Protein AF-A0A7X9I4X1-F1 (afdb_monomer)

pLDDT: mean 85.74, std 10.72, range [47.0, 94.75]

Foldseek 3Di:
DPDPVLQVVLQVQLCPFPFWPGWGADPVVRDIDTDGDCVRDDPVNSQVSCVVSVDGDDDDPDPDVQDHDDDDPPCPDPVSQVVVQVVQVPDPPNPHDHGDD

Structure (mmCIF, N/CA/C/O backbone):
data_AF-A0A7X9I4X1-F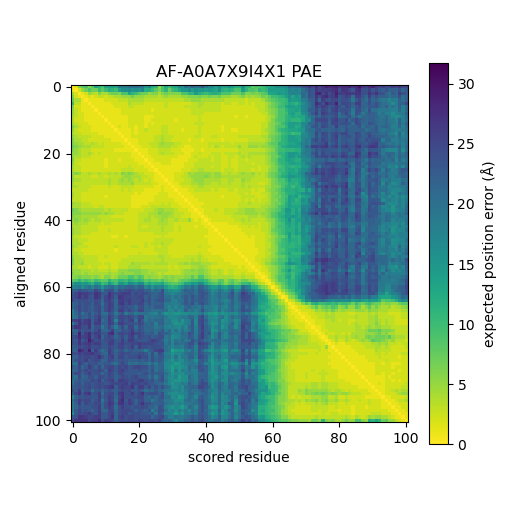1
#
_entry.id   AF-A0A7X9I4X1-F1
#
loop_
_atom_site.group_PDB
_atom_site.id
_atom_site.type_symbol
_atom_site.label_atom_id
_atom_site.label_alt_id
_atom_site.label_comp_id
_atom_site.label_asym_id
_atom_site.label_entity_id
_atom_site.label_seq_id
_atom_site.pdbx_PDB_ins_code
_atom_site.Cartn_x
_atom_site.Cartn_y
_atom_site.Cartn_z
_atom_site.occupancy
_atom_site.B_iso_or_equiv
_atom_site.auth_seq_id
_atom_site.auth_comp_id
_atom_site.auth_asym_id
_atom_site.auth_atom_id
_atom_site.pdbx_PDB_model_num
ATOM 1 N N . MET A 1 1 ? 8.920 2.757 -12.381 1.00 68.31 1 MET A N 1
ATOM 2 C CA . MET A 1 1 ? 9.508 1.403 -12.637 1.00 68.31 1 MET A CA 1
ATOM 3 C C . MET A 1 1 ? 9.903 1.306 -14.125 1.00 68.31 1 MET A C 1
ATOM 5 O O . MET A 1 1 ? 9.177 1.876 -14.920 1.00 68.31 1 MET A O 1
ATOM 9 N N . THR A 1 2 ? 11.029 0.697 -14.549 1.00 71.69 2 THR A N 1
ATOM 10 C CA . THR A 1 2 ? 11.590 0.949 -15.914 1.00 71.69 2 THR A CA 1
ATOM 11 C C . THR A 1 2 ? 11.392 -0.129 -16.994 1.00 71.69 2 THR A C 1
ATOM 13 O O . THR A 1 2 ? 11.542 0.197 -18.168 1.00 71.69 2 THR A O 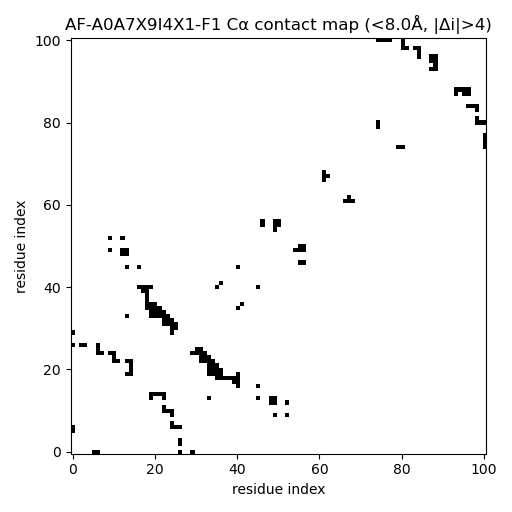1
ATOM 16 N N . CYS A 1 3 ? 11.051 -1.389 -16.680 1.00 85.38 3 CYS A N 1
ATOM 17 C CA . CYS A 1 3 ? 10.754 -2.397 -17.715 1.00 85.38 3 CYS A CA 1
ATOM 18 C C . CYS A 1 3 ? 9.895 -3.575 -17.215 1.00 85.38 3 CYS A C 1
ATOM 20 O O . CYS A 1 3 ? 9.790 -3.819 -16.012 1.00 85.38 3 CYS A O 1
ATOM 22 N N . ALA A 1 4 ? 9.324 -4.354 -18.143 1.00 85.81 4 ALA A N 1
ATOM 23 C CA . ALA A 1 4 ? 8.521 -5.545 -17.832 1.00 85.81 4 ALA A CA 1
ATOM 24 C C . ALA A 1 4 ? 9.294 -6.604 -17.022 1.00 85.81 4 ALA A C 1
ATOM 26 O O . ALA A 1 4 ? 8.722 -7.291 -16.179 1.00 85.81 4 ALA A O 1
ATOM 27 N N . ALA A 1 5 ? 10.613 -6.697 -17.215 1.00 89.31 5 ALA A N 1
ATOM 28 C CA . ALA A 1 5 ? 11.450 -7.596 -16.426 1.00 89.31 5 ALA A CA 1
ATOM 29 C C . ALA A 1 5 ? 11.581 -7.144 -14.958 1.00 89.31 5 ALA A C 1
ATOM 31 O O . ALA A 1 5 ? 11.674 -7.993 -14.071 1.00 89.31 5 ALA A O 1
ATOM 32 N N . CYS A 1 6 ? 11.542 -5.835 -14.679 1.00 90.00 6 CYS A N 1
ATOM 33 C CA . CYS A 1 6 ? 11.489 -5.315 -13.310 1.00 90.00 6 CYS A CA 1
ATOM 34 C C . CYS A 1 6 ? 10.181 -5.715 -12.617 1.00 90.00 6 CYS A C 1
ATOM 36 O O . CYS A 1 6 ? 10.227 -6.210 -11.494 1.00 90.00 6 CYS A O 1
ATOM 38 N N . ALA A 1 7 ? 9.042 -5.577 -13.306 1.00 91.19 7 ALA A N 1
ATOM 39 C CA . ALA A 1 7 ? 7.737 -5.994 -12.789 1.00 91.19 7 ALA A CA 1
ATOM 40 C C . ALA A 1 7 ? 7.725 -7.495 -12.445 1.00 91.19 7 ALA A C 1
ATOM 42 O O . ALA A 1 7 ? 7.457 -7.861 -11.303 1.00 91.19 7 ALA A O 1
ATOM 43 N N . ALA A 1 8 ? 8.171 -8.349 -13.372 1.00 92.31 8 ALA A N 1
ATOM 44 C CA . ALA A 1 8 ? 8.260 -9.794 -13.144 1.00 92.31 8 ALA A CA 1
ATOM 45 C C . ALA A 1 8 ? 9.207 -10.172 -11.988 1.00 92.31 8 ALA A C 1
ATOM 47 O O . ALA A 1 8 ? 9.010 -11.181 -11.308 1.00 92.31 8 ALA A O 1
ATOM 48 N N . ARG A 1 9 ? 10.267 -9.386 -11.754 1.00 92.88 9 ARG A N 1
ATOM 49 C CA . ARG A 1 9 ? 11.189 -9.600 -10.630 1.00 92.88 9 ARG A CA 1
ATOM 50 C C . ARG A 1 9 ? 10.527 -9.277 -9.290 1.00 92.88 9 ARG A C 1
ATOM 52 O O . ARG A 1 9 ? 10.759 -10.006 -8.329 1.00 92.88 9 ARG A O 1
ATOM 59 N N . ILE A 1 10 ? 9.712 -8.226 -9.240 1.00 92.88 10 ILE A N 1
ATOM 60 C CA . ILE A 1 10 ? 8.941 -7.847 -8.052 1.00 92.88 10 ILE A CA 1
ATOM 61 C C . ILE A 1 10 ? 7.883 -8.910 -7.748 1.00 92.88 10 ILE A C 1
ATOM 63 O O . ILE A 1 1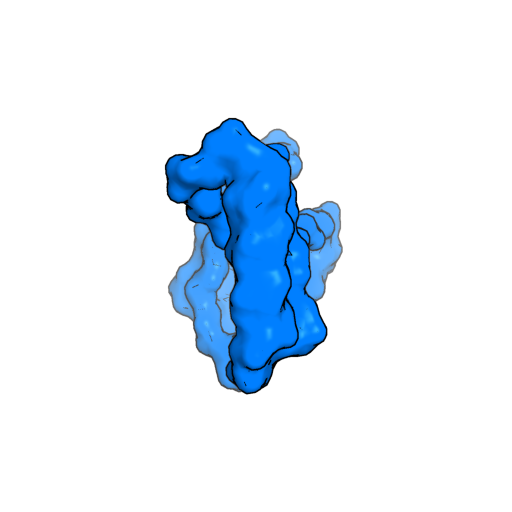0 ? 7.876 -9.431 -6.636 1.00 92.88 10 ILE A O 1
ATOM 67 N N . GLU A 1 11 ? 7.082 -9.316 -8.738 1.00 94.38 11 GLU A N 1
ATOM 68 C CA . GLU A 1 11 ? 6.069 -10.378 -8.588 1.00 94.38 11 GLU A CA 1
ATOM 69 C C . GLU A 1 11 ? 6.680 -11.660 -8.015 1.00 94.38 11 GLU A C 1
ATOM 71 O O . GLU A 1 11 ? 6.218 -12.186 -7.005 1.00 94.38 11 GLU A O 1
ATOM 76 N N . LYS A 1 12 ? 7.791 -12.123 -8.604 1.00 94.69 12 LYS A N 1
ATOM 77 C CA . LYS A 1 12 ? 8.507 -13.318 -8.133 1.00 94.69 12 LYS A CA 1
ATOM 78 C C . LYS A 1 12 ? 9.122 -13.151 -6.748 1.00 94.69 12 LYS A C 1
ATOM 80 O O . LYS A 1 12 ? 9.309 -14.149 -6.060 1.00 94.69 12 LYS A O 1
ATOM 85 N N . GLY A 1 13 ? 9.510 -11.938 -6.366 1.00 93.62 13 GLY A N 1
ATOM 86 C CA . GLY A 1 13 ? 10.033 -11.654 -5.034 1.00 93.62 13 GLY A CA 1
ATOM 87 C C . GLY A 1 13 ? 8.946 -11.767 -3.973 1.00 93.62 13 GLY A C 1
ATOM 88 O O . GLY A 1 13 ? 9.146 -12.450 -2.973 1.00 93.62 13 GLY A O 1
ATOM 89 N N . ILE A 1 14 ? 7.793 -11.145 -4.224 1.00 94.00 14 ILE A N 1
ATOM 90 C CA . ILE A 1 14 ? 6.647 -11.144 -3.308 1.00 94.00 14 ILE A CA 1
ATOM 91 C C . ILE A 1 14 ? 6.036 -12.545 -3.211 1.00 94.00 14 ILE A C 1
ATOM 93 O O . ILE A 1 14 ? 5.802 -13.023 -2.109 1.00 94.00 14 ILE A O 1
ATOM 97 N N . ALA A 1 15 ? 5.880 -13.261 -4.330 1.00 93.56 15 ALA A N 1
ATOM 98 C CA . ALA A 1 15 ? 5.312 -14.615 -4.362 1.00 93.56 15 ALA A CA 1
ATOM 99 C C . ALA A 1 15 ? 6.119 -15.675 -3.583 1.00 93.56 15 ALA A C 1
ATOM 101 O O . ALA A 1 15 ? 5.672 -16.808 -3.434 1.00 93.56 15 ALA A O 1
ATOM 102 N N . ARG A 1 16 ? 7.328 -15.343 -3.109 1.00 94.19 16 ARG A N 1
ATOM 103 C CA . ARG A 1 16 ? 8.146 -16.216 -2.250 1.00 94.19 16 ARG A CA 1
ATOM 104 C C . ARG A 1 16 ? 7.884 -16.015 -0.760 1.00 94.19 16 ARG A C 1
ATOM 106 O O . ARG A 1 16 ? 8.428 -16.776 0.040 1.00 94.19 16 ARG A O 1
ATOM 113 N N . LEU A 1 17 ? 7.135 -14.983 -0.379 1.00 92.75 17 LEU A N 1
ATOM 114 C CA . LEU A 1 17 ? 6.791 -14.747 1.015 1.00 92.75 17 LEU A CA 1
ATOM 115 C C . LEU A 1 17 ? 5.776 -15.800 1.501 1.00 92.75 17 LEU A C 1
ATOM 117 O O . LEU A 1 17 ? 4.853 -16.149 0.760 1.00 92.75 17 LEU A O 1
ATOM 121 N N . PRO A 1 18 ? 5.930 -16.325 2.730 1.00 91.12 18 PRO A N 1
ATOM 122 C CA . PRO A 1 18 ? 4.986 -17.284 3.297 1.00 91.12 18 PRO A CA 1
ATOM 123 C C . PRO A 1 18 ? 3.570 -16.710 3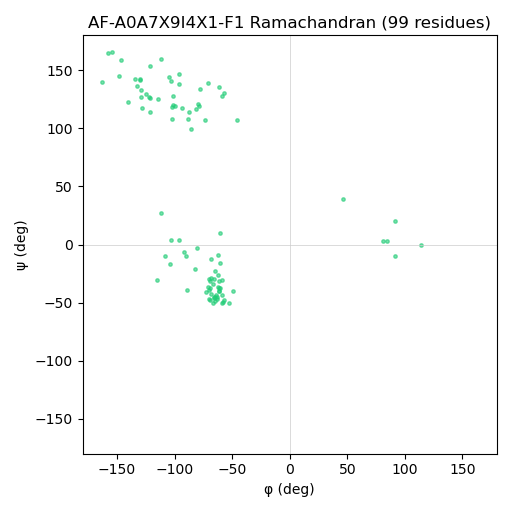.387 1.00 91.12 18 PRO A C 1
ATOM 125 O O . PRO A 1 18 ? 3.369 -15.653 3.967 1.00 91.12 18 PRO A O 1
ATOM 128 N N . GLY A 1 19 ? 2.574 -17.413 2.855 1.00 91.25 19 GLY A N 1
ATOM 129 C CA . GLY A 1 19 ? 1.184 -16.947 2.901 1.00 91.25 19 GLY A CA 1
ATOM 130 C C . GLY A 1 19 ? 0.797 -15.977 1.784 1.00 91.25 19 GLY A C 1
ATOM 131 O O . GLY A 1 19 ? -0.347 -15.542 1.763 1.00 91.25 19 GLY A O 1
ATOM 132 N N . VAL A 1 20 ? 1.684 -15.670 0.828 1.00 93.62 20 VAL A N 1
ATOM 133 C CA . VAL A 1 20 ? 1.286 -14.988 -0.415 1.00 93.62 20 VAL A CA 1
ATOM 134 C C . VAL A 1 20 ? 0.653 -15.996 -1.372 1.00 93.62 20 VAL A C 1
ATOM 136 O O . VAL A 1 20 ? 1.302 -16.950 -1.800 1.00 93.62 20 VAL A O 1
ATOM 139 N N . ALA A 1 21 ? -0.609 -15.767 -1.727 1.00 90.19 21 ALA A N 1
ATOM 140 C CA . ALA A 1 21 ? -1.359 -16.588 -2.674 1.00 90.19 21 ALA A CA 1
ATOM 141 C C . ALA A 1 21 ? -1.185 -16.096 -4.118 1.00 90.19 21 ALA A C 1
ATOM 143 O O . ALA A 1 21 ? -1.035 -16.901 -5.039 1.00 90.19 21 ALA A O 1
ATOM 144 N N . ALA A 1 22 ? -1.159 -14.775 -4.315 1.00 90.19 22 ALA A N 1
ATOM 145 C CA . ALA A 1 22 ? -0.974 -14.157 -5.622 1.00 90.19 22 ALA A CA 1
ATOM 146 C C . ALA A 1 22 ? -0.237 -12.817 -5.508 1.00 90.19 22 ALA A C 1
ATOM 148 O O . ALA A 1 22 ? -0.437 -12.053 -4.566 1.00 90.19 22 ALA A O 1
ATOM 149 N N . ALA A 1 23 ? 0.603 -12.513 -6.497 1.00 93.12 23 ALA A N 1
ATOM 150 C CA . ALA A 1 23 ? 1.251 -11.214 -6.636 1.00 93.12 23 ALA A CA 1
ATOM 151 C C . ALA A 1 23 ? 1.288 -10.820 -8.113 1.00 93.12 23 ALA A C 1
ATOM 153 O O . ALA A 1 23 ? 1.842 -11.548 -8.938 1.00 93.12 23 ALA A O 1
ATOM 154 N N . ASN A 1 24 ? 0.711 -9.666 -8.440 1.00 92.81 24 ASN A N 1
ATOM 155 C CA . ASN A 1 24 ? 0.715 -9.112 -9.788 1.00 92.81 24 ASN A CA 1
ATOM 156 C C . ASN A 1 24 ? 1.167 -7.652 -9.774 1.00 92.81 24 ASN A C 1
ATOM 158 O O . ASN A 1 24 ? 0.832 -6.890 -8.867 1.00 92.81 24 ASN A O 1
ATOM 162 N N . VAL A 1 25 ? 1.924 -7.256 -10.790 1.00 92.38 25 VAL A N 1
ATOM 163 C CA . VAL A 1 25 ? 2.407 -5.891 -10.971 1.00 92.38 25 VAL A CA 1
ATOM 164 C C . VAL A 1 25 ? 1.917 -5.366 -12.309 1.00 92.38 25 VAL A C 1
ATOM 166 O O . VAL A 1 25 ? 2.355 -5.785 -13.381 1.00 92.38 25 VAL A O 1
ATOM 169 N N . ASN A 1 26 ? 1.051 -4.361 -12.247 1.00 89.06 26 ASN A N 1
ATOM 170 C CA . ASN A 1 26 ? 0.652 -3.598 -13.412 1.00 89.06 26 ASN A CA 1
ATOM 171 C C . ASN A 1 26 ? 1.664 -2.472 -13.648 1.00 89.06 26 ASN A C 1
ATOM 173 O O . ASN A 1 26 ? 1.605 -1.422 -13.006 1.00 89.06 26 ASN A O 1
ATOM 177 N N . LEU A 1 27 ? 2.586 -2.693 -14.588 1.00 86.81 27 LEU A N 1
ATOM 178 C CA . LEU A 1 27 ? 3.628 -1.723 -14.930 1.00 86.81 27 LEU A CA 1
ATOM 179 C C . LEU A 1 27 ? 3.056 -0.404 -15.474 1.00 86.81 27 LEU A C 1
ATOM 181 O O . LEU A 1 27 ? 3.591 0.652 -15.160 1.00 86.81 27 LEU A O 1
ATOM 185 N N . ALA A 1 28 ? 1.974 -0.452 -16.257 1.00 86.75 28 ALA A N 1
ATOM 186 C CA . ALA A 1 28 ? 1.374 0.744 -16.853 1.00 86.75 28 ALA A CA 1
ATOM 187 C C . ALA A 1 28 ? 0.727 1.664 -15.805 1.00 86.75 28 ALA A C 1
ATOM 189 O O . ALA A 1 28 ? 0.665 2.874 -16.002 1.00 86.75 28 ALA A O 1
ATOM 190 N N . LEU A 1 29 ? 0.253 1.088 -14.697 1.00 86.38 29 LEU A N 1
ATOM 191 C CA . LEU A 1 29 ? -0.357 1.813 -13.580 1.00 86.38 29 LEU A CA 1
ATOM 192 C C . LEU A 1 29 ? 0.572 1.963 -12.370 1.00 86.38 29 LEU A C 1
ATOM 194 O O . LEU A 1 29 ? 0.113 2.434 -11.330 1.00 86.38 29 LEU A O 1
ATOM 198 N N . GLU A 1 30 ? 1.820 1.505 -12.487 1.00 86.75 30 GLU A N 1
ATOM 199 C CA . GLU A 1 30 ? 2.816 1.457 -11.411 1.00 86.75 30 GLU A CA 1
ATOM 200 C C . GLU A 1 30 ? 2.263 0.894 -10.088 1.00 86.75 30 GLU A C 1
ATOM 202 O O . GLU A 1 30 ? 2.572 1.380 -9.002 1.00 86.75 30 GLU A O 1
ATOM 207 N N . ARG A 1 31 ? 1.419 -0.143 -10.174 1.00 86.81 31 ARG A N 1
ATOM 208 C CA . ARG A 1 31 ? 0.686 -0.689 -9.025 1.00 86.81 31 ARG A CA 1
ATOM 209 C C . ARG A 1 31 ? 0.946 -2.178 -8.867 1.00 86.81 31 ARG A C 1
ATOM 211 O O . ARG A 1 31 ? 0.773 -2.940 -9.815 1.00 86.81 31 ARG A O 1
ATOM 218 N N . ALA A 1 32 ? 1.315 -2.575 -7.654 1.00 89.19 32 ALA A N 1
ATOM 219 C CA . ALA A 1 32 ? 1.356 -3.968 -7.239 1.00 89.19 32 ALA A CA 1
ATOM 220 C C . ALA A 1 32 ? 0.060 -4.325 -6.501 1.00 89.19 32 ALA A C 1
ATOM 222 O O . ALA A 1 32 ? -0.429 -3.547 -5.681 1.00 89.19 32 ALA A O 1
ATOM 223 N N . THR A 1 33 ? -0.485 -5.499 -6.789 1.00 89.62 33 THR A N 1
ATOM 224 C CA . THR A 1 33 ? -1.612 -6.094 -6.072 1.00 89.62 33 THR A CA 1
ATOM 225 C C . THR A 1 33 ? -1.157 -7.438 -5.534 1.00 89.62 33 THR A C 1
ATOM 227 O O . THR A 1 33 ? -0.624 -8.262 -6.279 1.00 89.62 33 THR A O 1
ATOM 230 N N . VAL A 1 34 ? -1.318 -7.626 -4.227 1.00 91.25 34 VAL A N 1
ATOM 231 C CA . VAL A 1 34 ? -0.841 -8.805 -3.506 1.00 91.25 34 VAL A CA 1
ATOM 232 C C . VAL A 1 34 ? -1.995 -9.362 -2.691 1.00 91.25 34 VAL A C 1
ATOM 234 O O . VAL A 1 34 ? -2.615 -8.633 -1.922 1.00 91.25 34 VAL A O 1
ATOM 237 N N . GLU A 1 35 ? -2.263 -10.648 -2.866 1.00 90.31 35 GLU A N 1
ATOM 238 C CA . GLU A 1 35 ? -3.187 -11.422 -2.043 1.00 90.31 35 GLU A CA 1
ATOM 239 C C . GLU A 1 35 ? -2.356 -12.260 -1.077 1.00 90.31 35 GLU A C 1
ATOM 241 O O . GLU A 1 35 ? -1.535 -13.081 -1.504 1.00 90.31 35 GLU A O 1
ATOM 246 N N . TYR A 1 36 ? -2.531 -12.024 0.220 1.00 91.44 36 TYR A N 1
ATOM 247 C CA . TYR A 1 36 ? -1.733 -12.658 1.258 1.00 91.44 36 TYR A CA 1
ATOM 248 C C . TYR A 1 36 ? -2.544 -12.907 2.530 1.00 91.44 36 TYR A C 1
ATOM 250 O O . TYR A 1 36 ? -3.589 -12.297 2.747 1.00 91.44 36 TYR A O 1
ATOM 258 N N . ASP A 1 37 ? -2.059 -13.842 3.341 1.00 89.25 37 ASP A N 1
ATOM 259 C CA . ASP A 1 37 ? -2.577 -14.136 4.674 1.00 89.25 37 ASP A CA 1
ATOM 260 C C . ASP A 1 37 ? -1.895 -13.238 5.721 1.00 89.25 37 ASP A C 1
ATOM 262 O O . ASP A 1 37 ? -0.695 -13.387 5.973 1.00 89.25 37 ASP A O 1
ATOM 266 N N . ASP A 1 38 ? -2.674 -12.350 6.350 1.00 87.81 38 ASP A N 1
ATOM 267 C CA . ASP A 1 38 ? -2.234 -11.400 7.385 1.00 87.81 38 ASP A CA 1
ATOM 268 C C . ASP A 1 38 ? -1.655 -12.075 8.648 1.00 87.81 38 ASP A C 1
ATOM 270 O O . ASP A 1 38 ? -1.006 -11.419 9.464 1.00 87.81 38 ASP A O 1
ATOM 274 N N . GLN A 1 39 ? -1.879 -13.382 8.848 1.00 90.44 39 GLN A N 1
ATOM 275 C CA . GLN A 1 39 ? -1.272 -14.145 9.950 1.00 90.44 39 GLN A CA 1
ATOM 276 C C . GLN A 1 39 ? 0.157 -14.615 9.635 1.00 90.44 39 GLN A C 1
ATOM 278 O O . GLN A 1 39 ? 0.913 -14.945 10.551 1.00 90.44 39 GLN A O 1
ATOM 283 N N . LEU A 1 40 ? 0.528 -14.682 8.352 1.00 87.75 40 LEU A N 1
ATOM 284 C CA . LEU A 1 40 ? 1.800 -15.243 7.877 1.00 87.75 40 LEU A CA 1
ATOM 285 C C . LEU A 1 40 ? 2.703 -14.205 7.204 1.00 87.75 40 LEU A C 1
ATOM 287 O O . LEU A 1 40 ? 3.929 -14.335 7.265 1.00 87.75 40 LEU A O 1
ATOM 291 N N . THR A 1 41 ? 2.108 -13.195 6.571 1.00 89.25 41 THR A N 1
ATOM 292 C CA . THR A 1 41 ? 2.792 -12.073 5.927 1.00 89.25 41 THR A CA 1
ATOM 293 C C . THR A 1 41 ? 2.114 -10.765 6.315 1.00 89.25 41 THR A C 1
ATOM 295 O O . THR A 1 41 ? 0.896 -10.698 6.392 1.00 89.25 41 THR A O 1
ATOM 298 N N . SER A 1 42 ? 2.897 -9.709 6.519 1.00 87.44 42 SER A N 1
ATOM 299 C CA . SER A 1 42 ? 2.397 -8.355 6.754 1.00 87.44 42 SER A CA 1
ATOM 300 C C . SER A 1 42 ? 2.729 -7.409 5.587 1.00 87.44 42 SER A C 1
ATOM 302 O O . SER A 1 42 ? 3.687 -7.668 4.841 1.00 87.44 42 SER A O 1
ATOM 304 N N . PRO A 1 43 ? 2.004 -6.281 5.437 1.00 86.69 43 PRO A N 1
ATOM 305 C CA . PRO A 1 43 ? 2.358 -5.231 4.479 1.00 86.69 43 PRO A CA 1
ATOM 306 C C . PRO A 1 43 ? 3.831 -4.813 4.577 1.00 86.69 43 PRO A C 1
ATOM 308 O O . PRO A 1 43 ? 4.515 -4.660 3.567 1.00 86.69 43 PRO A O 1
ATOM 311 N N . GLU A 1 44 ? 4.364 -4.711 5.795 1.00 87.25 44 GLU A N 1
ATOM 312 C CA . GLU A 1 44 ? 5.746 -4.299 6.038 1.00 87.25 44 GLU A CA 1
ATOM 313 C C . GLU A 1 44 ? 6.749 -5.333 5.510 1.00 87.25 44 GLU A C 1
ATOM 315 O O . GLU A 1 44 ? 7.826 -4.971 5.035 1.00 87.25 44 GLU A O 1
ATOM 320 N N . GLN A 1 45 ? 6.425 -6.628 5.568 1.00 88.81 45 GLN A N 1
ATOM 321 C CA . GLN A 1 45 ? 7.280 -7.676 5.002 1.00 88.81 45 GLN A CA 1
ATOM 322 C C . GLN A 1 45 ? 7.295 -7.631 3.471 1.00 88.81 45 GLN A C 1
ATOM 324 O O . GLN A 1 45 ? 8.354 -7.826 2.862 1.00 88.81 45 GLN A O 1
ATOM 329 N N . ILE A 1 46 ? 6.154 -7.324 2.852 1.00 90.00 46 ILE A N 1
ATOM 330 C CA . ILE A 1 46 ? 6.042 -7.107 1.405 1.00 90.00 46 ILE A CA 1
ATOM 331 C C . ILE A 1 46 ? 6.891 -5.895 0.998 1.00 90.00 46 ILE A C 1
ATOM 333 O O . ILE A 1 4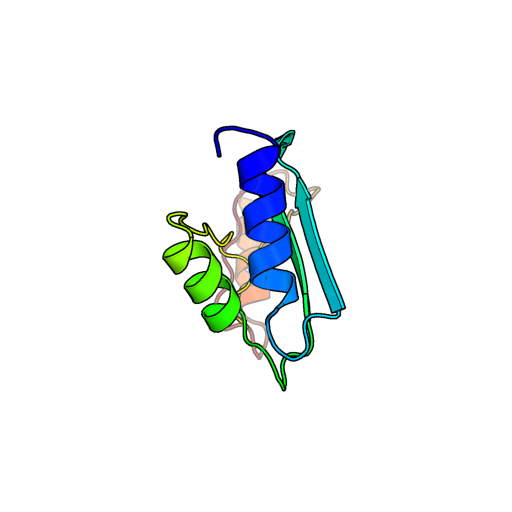6 ? 7.728 -6.004 0.096 1.00 90.00 46 ILE A O 1
ATOM 337 N N . ASP A 1 47 ? 6.778 -4.784 1.726 1.00 91.12 47 ASP A N 1
ATOM 338 C CA . ASP A 1 47 ? 7.582 -3.577 1.505 1.00 91.12 47 ASP A CA 1
ATOM 339 C C . ASP A 1 47 ? 9.080 -3.847 1.624 1.00 91.12 47 ASP A C 1
ATOM 341 O O . ASP A 1 47 ? 9.876 -3.394 0.799 1.00 91.12 47 ASP A O 1
ATOM 345 N N . GLN A 1 48 ? 9.486 -4.619 2.633 1.00 91.19 48 GLN A N 1
ATOM 346 C CA . GLN A 1 48 ? 10.884 -4.990 2.849 1.00 91.19 48 GLN A CA 1
ATOM 347 C C . GLN A 1 48 ? 11.451 -5.782 1.671 1.00 91.19 48 GLN A C 1
ATOM 349 O O . GLN A 1 4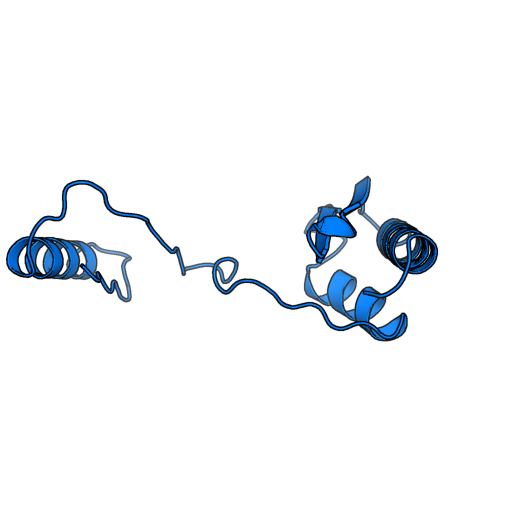8 ? 12.599 -5.560 1.280 1.00 91.19 48 GLN A O 1
ATOM 354 N N . ILE A 1 49 ? 10.675 -6.694 1.082 1.00 92.00 49 ILE A N 1
ATOM 355 C CA . ILE A 1 49 ? 11.096 -7.416 -0.124 1.00 92.00 49 ILE A CA 1
ATOM 356 C C . ILE A 1 49 ? 11.231 -6.465 -1.309 1.00 92.00 49 ILE A C 1
ATOM 358 O O . ILE A 1 49 ? 12.254 -6.504 -1.995 1.00 92.00 49 ILE A O 1
ATOM 362 N N . ILE A 1 50 ? 10.255 -5.585 -1.530 1.00 90.94 50 ILE A N 1
ATOM 363 C CA . ILE A 1 50 ? 10.293 -4.616 -2.635 1.00 90.94 50 ILE A CA 1
ATOM 364 C C . ILE A 1 50 ? 11.508 -3.680 -2.485 1.00 90.94 50 ILE A C 1
ATOM 366 O O . ILE A 1 50 ? 12.254 -3.473 -3.447 1.00 90.94 50 ILE A O 1
ATOM 370 N N . LYS A 1 51 ? 11.808 -3.249 -1.255 1.00 91.62 51 LYS A N 1
ATOM 371 C CA . LYS A 1 51 ? 12.998 -2.459 -0.907 1.00 91.62 51 LYS A CA 1
ATOM 372 C C . LYS A 1 51 ? 14.305 -3.204 -1.136 1.00 91.62 51 LYS A C 1
ATOM 374 O O . LYS A 1 51 ? 15.233 -2.648 -1.718 1.00 91.62 51 LYS A O 1
ATOM 379 N N . LYS A 1 52 ? 14.383 -4.481 -0.751 1.00 91.38 52 LYS A N 1
ATOM 380 C CA . LYS A 1 52 ? 15.551 -5.340 -1.031 1.00 91.38 52 LYS A CA 1
ATOM 381 C C . LYS A 1 52 ? 15.786 -5.550 -2.527 1.00 91.38 52 LYS A C 1
ATOM 383 O O . LYS A 1 52 ? 16.919 -5.792 -2.934 1.00 91.38 52 LYS A O 1
ATOM 388 N N . LEU A 1 53 ? 14.741 -5.453 -3.346 1.00 89.06 53 LEU A N 1
ATOM 389 C CA . LEU A 1 53 ? 14.844 -5.490 -4.805 1.00 89.06 53 LEU A CA 1
ATOM 390 C C . LEU A 1 53 ? 15.263 -4.145 -5.421 1.00 89.06 53 LEU A C 1
ATOM 392 O O . LEU A 1 53 ? 15.490 -4.100 -6.629 1.00 89.06 53 LEU A O 1
ATOM 396 N N . GLY A 1 54 ? 15.417 -3.094 -4.607 1.00 88.31 54 GLY A N 1
ATOM 397 C CA . GLY A 1 54 ? 15.866 -1.766 -5.026 1.00 88.31 54 GLY A CA 1
ATOM 398 C C . GLY A 1 54 ? 14.736 -0.806 -5.398 1.00 88.31 54 GLY A C 1
ATOM 399 O O . GLY A 1 54 ? 14.989 0.156 -6.120 1.00 88.31 54 GLY A O 1
ATOM 400 N N . TYR A 1 55 ? 13.506 -1.063 -4.945 1.00 89.25 55 TYR A N 1
ATOM 401 C CA . TYR A 1 55 ? 12.335 -0.232 -5.236 1.00 89.25 55 TYR A CA 1
ATOM 402 C C . TYR A 1 55 ? 11.692 0.301 -3.957 1.00 89.25 55 TYR A C 1
ATOM 404 O O . TYR A 1 55 ? 11.770 -0.320 -2.903 1.00 89.25 55 TYR A O 1
ATOM 412 N N . GLU A 1 56 ? 11.010 1.434 -4.055 1.00 85.44 56 GLU A N 1
ATOM 413 C CA . GLU A 1 56 ? 10.231 1.997 -2.953 1.00 85.44 56 GLU A CA 1
ATOM 414 C C . GLU A 1 56 ? 8.736 1.784 -3.203 1.00 85.44 56 GLU A C 1
ATOM 416 O O . GLU A 1 56 ? 8.277 1.829 -4.346 1.00 85.44 56 GLU A O 1
ATOM 421 N N . VAL A 1 57 ? 7.984 1.529 -2.130 1.00 84.56 57 VAL A N 1
ATOM 422 C CA . VAL A 1 57 ? 6.524 1.387 -2.163 1.00 84.56 57 VAL A CA 1
ATOM 423 C C . VAL A 1 57 ? 5.911 2.681 -1.659 1.00 84.56 57 VAL A C 1
ATOM 425 O O . VAL A 1 57 ? 6.256 3.158 -0.579 1.00 84.56 57 VAL A O 1
ATOM 428 N N . ILE A 1 58 ? 4.994 3.245 -2.441 1.00 80.75 58 ILE A N 1
ATOM 429 C CA . ILE A 1 58 ? 4.191 4.391 -2.024 1.00 80.75 58 ILE A CA 1
ATOM 430 C C . ILE A 1 58 ? 2.810 3.859 -1.658 1.00 80.75 58 ILE A C 1
ATOM 432 O O . ILE A 1 58 ? 2.035 3.475 -2.535 1.00 80.75 58 ILE A O 1
ATOM 436 N N . HIS A 1 59 ? 2.502 3.846 -0.364 1.00 65.56 59 HIS A N 1
ATOM 437 C CA . HIS A 1 59 ? 1.163 3.516 0.110 1.00 65.56 59 HIS A CA 1
ATOM 438 C C . HIS A 1 59 ? 0.251 4.734 -0.048 1.00 65.56 59 HIS A C 1
ATOM 440 O O . HIS A 1 59 ? 0.543 5.783 0.534 1.00 65.56 59 HIS A O 1
ATOM 446 N N . PRO A 1 60 ? -0.855 4.649 -0.809 1.00 56.31 60 PRO A N 1
ATOM 447 C CA . PRO A 1 60 ? -1.884 5.672 -0.727 1.00 56.31 60 PRO A CA 1
ATOM 448 C C . PRO A 1 60 ? -2.440 5.685 0.705 1.00 56.31 60 PRO A C 1
ATOM 450 O O . PRO A 1 60 ? -2.703 4.633 1.283 1.00 56.31 60 PRO A O 1
ATOM 453 N N . ALA A 1 61 ? -2.611 6.879 1.273 1.00 50.06 61 ALA A N 1
ATOM 454 C CA . ALA A 1 61 ? -2.883 7.151 2.692 1.00 50.06 61 ALA A CA 1
ATOM 455 C C . ALA A 1 61 ? -4.185 6.548 3.287 1.00 50.06 61 ALA A C 1
ATOM 457 O O . ALA A 1 61 ? -4.559 6.871 4.411 1.00 50.06 61 ALA A O 1
ATOM 458 N N . ALA A 1 62 ? -4.879 5.669 2.562 1.00 50.25 62 ALA A N 1
ATOM 459 C CA . ALA A 1 62 ? -6.173 5.099 2.929 1.00 50.25 62 ALA A CA 1
ATOM 460 C C . ALA A 1 62 ? -6.095 3.718 3.611 1.00 50.25 62 ALA A C 1
ATOM 462 O O . AL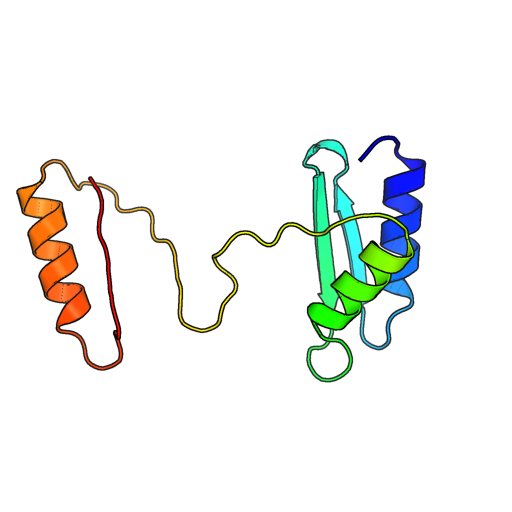A A 1 62 ? -7.134 3.127 3.885 1.00 50.25 62 ALA A O 1
ATOM 463 N N . LEU A 1 63 ? -4.895 3.186 3.882 1.00 47.00 63 LEU A N 1
ATOM 464 C CA . LEU A 1 63 ? -4.722 1.875 4.528 1.00 47.00 63 LEU A CA 1
ATOM 465 C C . LEU A 1 63 ? -4.137 1.948 5.949 1.00 47.00 63 LEU A C 1
ATOM 467 O O . LEU A 1 63 ? -3.504 1.009 6.419 1.00 47.00 63 LEU A O 1
ATOM 471 N N . ALA A 1 64 ? -4.359 3.054 6.658 1.00 48.66 64 ALA A N 1
ATOM 472 C CA . ALA A 1 64 ? -4.167 3.090 8.103 1.00 48.66 64 ALA A CA 1
ATOM 473 C C . ALA A 1 64 ? -5.516 2.790 8.767 1.00 48.66 64 ALA A C 1
ATOM 475 O O . ALA A 1 64 ? -6.475 3.538 8.576 1.00 48.66 64 ALA A O 1
ATOM 476 N N . ALA A 1 65 ? -5.602 1.691 9.522 1.00 58.31 65 ALA A N 1
ATOM 477 C CA . ALA A 1 65 ? -6.786 1.313 10.288 1.00 58.31 65 ALA A CA 1
ATOM 478 C C . ALA A 1 65 ? -7.344 2.524 11.066 1.00 58.31 65 ALA A C 1
ATOM 480 O O . ALA A 1 65 ? -6.739 2.984 12.033 1.00 58.31 65 ALA A O 1
ATOM 481 N N . GLY A 1 66 ? -8.478 3.064 10.605 1.00 61.72 66 GLY A N 1
ATOM 482 C CA . GLY A 1 66 ? -9.128 4.245 11.185 1.00 61.72 66 GLY A CA 1
ATOM 483 C C . GLY A 1 66 ? -9.163 5.506 10.310 1.00 61.72 66 GLY A C 1
ATOM 484 O O . GLY A 1 66 ? -9.740 6.497 10.751 1.00 61.72 66 GLY A O 1
ATOM 485 N N . HIS A 1 67 ? -8.608 5.493 9.092 1.00 64.56 67 HIS A N 1
ATOM 486 C CA . HIS A 1 67 ? -8.715 6.609 8.142 1.00 64.56 67 HIS A CA 1
ATOM 487 C C . HIS A 1 67 ? -9.348 6.167 6.817 1.00 64.56 67 HIS A C 1
ATOM 489 O O . HIS A 1 67 ? -8.888 5.213 6.195 1.00 64.56 67 HIS A O 1
ATOM 495 N N . ILE A 1 68 ? -10.396 6.872 6.379 1.00 70.75 68 ILE A N 1
ATOM 496 C CA . ILE A 1 68 ? -11.079 6.629 5.102 1.00 70.75 68 ILE A CA 1
ATOM 497 C C . ILE A 1 68 ? -11.284 7.946 4.352 1.00 70.75 68 ILE A C 1
ATOM 499 O O . ILE A 1 68 ? -11.725 8.934 4.937 1.00 70.75 68 ILE A O 1
ATOM 503 N N . ASP A 1 69 ? -11.018 7.933 3.046 1.00 76.81 69 ASP A N 1
ATOM 504 C CA . ASP A 1 69 ? -11.309 9.049 2.146 1.00 76.81 69 ASP A CA 1
ATOM 505 C C . ASP A 1 69 ? -12.611 8.773 1.389 1.00 76.81 69 ASP A C 1
ATOM 507 O O . ASP A 1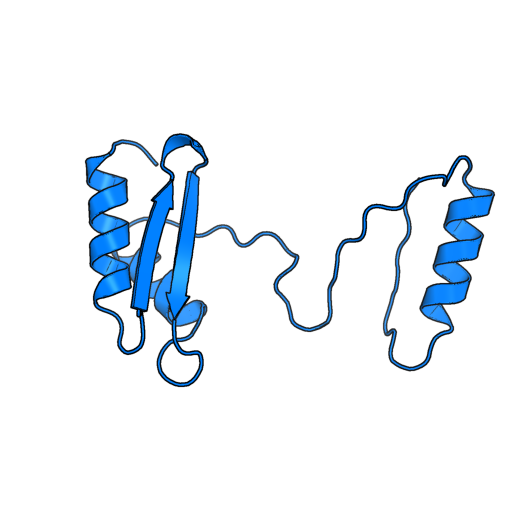 69 ? -12.737 7.788 0.658 1.00 76.81 69 ASP A O 1
ATOM 511 N N . LEU A 1 70 ? -13.605 9.644 1.568 1.00 79.44 70 LEU A N 1
ATOM 512 C CA . LEU A 1 70 ? -14.943 9.478 1.002 1.00 79.44 70 LEU A CA 1
ATOM 513 C C . LEU A 1 70 ? -15.235 10.576 -0.021 1.00 79.44 70 LEU A C 1
ATOM 515 O O . LEU A 1 70 ? -15.196 11.765 0.292 1.00 79.44 70 LEU A O 1
ATOM 519 N N . LYS A 1 71 ? -15.600 10.182 -1.246 1.00 85.81 71 LYS A N 1
ATOM 520 C CA . LYS A 1 71 ? -16.087 11.118 -2.265 1.00 85.81 71 LYS A CA 1
ATOM 521 C C . LYS A 1 71 ? -17.568 11.417 -2.029 1.00 85.81 71 LYS A C 1
ATOM 523 O O . LYS A 1 71 ? -18.402 10.524 -2.146 1.00 85.81 71 LYS A O 1
ATOM 528 N N . ILE A 1 72 ? -17.900 12.673 -1.738 1.00 83.69 72 ILE A N 1
ATOM 529 C CA . ILE A 1 72 ? -19.274 13.100 -1.440 1.00 83.69 72 ILE A CA 1
ATOM 530 C C . ILE A 1 72 ? -19.891 13.772 -2.674 1.00 83.69 72 ILE A C 1
ATOM 532 O O . ILE A 1 72 ? -19.395 14.785 -3.157 1.00 83.69 72 ILE A O 1
ATOM 536 N N . THR A 1 73 ? -20.996 13.225 -3.185 1.00 89.25 73 THR A N 1
ATOM 537 C CA 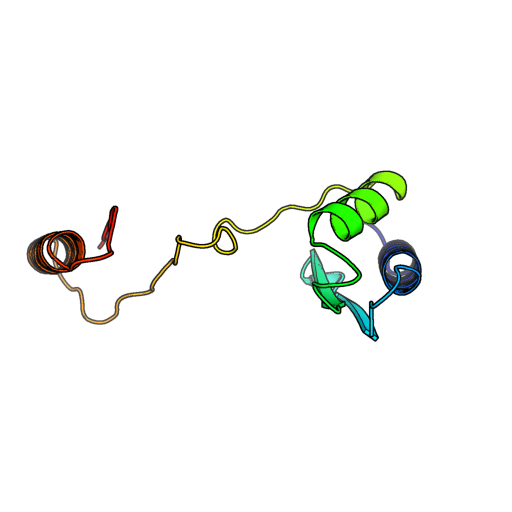. THR A 1 73 ? -21.753 13.791 -4.317 1.00 89.25 73 THR A CA 1
ATOM 538 C C . THR A 1 73 ? -22.927 14.645 -3.840 1.00 89.25 73 THR A C 1
ATOM 540 O O . THR A 1 73 ? -23.553 14.323 -2.834 1.00 89.25 73 THR A O 1
ATOM 543 N N . GLY A 1 74 ? -23.276 15.704 -4.577 1.00 85.88 74 GLY A N 1
ATOM 544 C CA . GLY A 1 74 ? -24.414 16.576 -4.242 1.00 85.88 74 GLY A CA 1
ATOM 545 C C . GLY A 1 74 ? -24.114 17.627 -3.167 1.00 85.88 74 GLY A C 1
ATOM 546 O O . GLY A 1 74 ? -24.993 18.401 -2.796 1.00 85.88 74 GLY A O 1
ATOM 547 N N . MET A 1 75 ? -22.869 17.693 -2.694 1.00 89.12 75 MET A N 1
ATOM 548 C CA . MET A 1 75 ? -22.374 18.830 -1.933 1.00 89.12 75 MET A CA 1
ATOM 549 C C . MET A 1 75 ? -22.155 19.988 -2.911 1.00 89.12 75 MET A C 1
ATOM 551 O O . MET A 1 75 ? -21.266 19.932 -3.752 1.00 89.12 75 MET A O 1
ATOM 555 N N . THR A 1 76 ? -23.027 20.993 -2.867 1.00 88.25 76 THR A N 1
ATOM 556 C CA . THR A 1 76 ? -23.037 22.094 -3.847 1.00 88.25 76 THR A CA 1
ATOM 557 C C . THR A 1 76 ? -22.551 23.421 -3.272 1.00 88.25 76 THR A C 1
ATOM 559 O O . THR A 1 76 ? -22.343 24.371 -4.023 1.00 88.25 76 THR A O 1
ATOM 562 N N . CYS A 1 77 ? -22.369 23.519 -1.951 1.00 90.75 77 CYS A N 1
ATOM 563 C CA . CYS A 1 77 ? -21.877 24.730 -1.300 1.00 90.75 77 CYS A CA 1
ATOM 564 C C . CYS A 1 77 ? -21.169 24.444 0.033 1.00 90.75 77 CYS A C 1
ATOM 566 O O . CYS A 1 77 ? -21.323 23.377 0.632 1.00 90.75 77 CYS A O 1
ATOM 568 N N . ALA A 1 78 ? -20.438 25.440 0.539 1.00 88.31 78 ALA A N 1
ATOM 569 C CA . ALA A 1 78 ? -19.670 25.336 1.783 1.00 88.31 78 ALA A CA 1
ATOM 570 C C . ALA A 1 78 ? -20.552 25.136 3.032 1.00 88.31 78 ALA A C 1
ATOM 572 O O . ALA A 1 78 ? -20.118 24.587 4.041 1.00 88.31 78 ALA A O 1
ATOM 573 N N . ALA A 1 79 ? -21.826 25.534 2.977 1.00 90.81 79 ALA A N 1
ATOM 574 C CA . ALA A 1 79 ? -22.756 25.240 4.063 1.00 90.81 79 ALA A CA 1
ATOM 575 C C . ALA A 1 79 ? -23.108 23.739 4.130 1.00 90.81 79 ALA A C 1
ATOM 577 O O . ALA A 1 79 ? -23.373 23.217 5.217 1.00 90.81 79 ALA A O 1
ATOM 578 N N . CYS A 1 80 ? -23.090 23.032 2.993 1.00 89.56 80 CYS A N 1
ATOM 579 C CA . CYS A 1 80 ? -23.277 21.584 2.946 1.00 89.56 80 CYS A CA 1
ATOM 580 C C . CYS A 1 80 ? -22.068 20.856 3.547 1.00 89.56 80 CYS A C 1
ATOM 582 O O . CYS A 1 80 ? -22.278 20.002 4.409 1.00 89.56 80 CYS A O 1
ATOM 584 N N . SER A 1 81 ? -20.833 21.225 3.172 1.00 94.19 81 SER A N 1
ATOM 585 C CA . SER A 1 81 ? -19.615 20.617 3.742 1.00 94.19 81 SER A CA 1
ATOM 586 C C . SER A 1 81 ? -19.561 20.783 5.264 1.00 94.19 81 SER A C 1
ATOM 588 O O . SER A 1 81 ? -19.453 19.791 5.985 1.00 94.19 81 SER A O 1
ATOM 590 N N . ALA A 1 82 ? -19.773 22.004 5.770 1.00 93.12 82 ALA A N 1
ATOM 591 C CA . ALA A 1 82 ? -19.727 22.308 7.203 1.00 93.12 82 ALA A CA 1
ATOM 592 C C . ALA A 1 82 ? -20.783 21.540 8.019 1.00 93.12 82 ALA A C 1
ATOM 594 O O . ALA A 1 82 ? -20.529 21.098 9.143 1.00 93.12 82 ALA A O 1
ATOM 595 N N . ARG A 1 83 ? -21.985 21.349 7.459 1.00 93.56 83 ARG A N 1
ATOM 596 C CA . ARG A 1 83 ? -23.038 20.555 8.108 1.00 93.56 83 ARG A CA 1
ATOM 597 C C . ARG A 1 83 ? -22.640 19.084 8.215 1.00 93.56 83 ARG A C 1
ATOM 599 O O . ARG A 1 83 ? -22.865 18.485 9.267 1.00 93.56 83 ARG A O 1
ATOM 606 N N . ILE A 1 84 ? -22.101 18.516 7.137 1.00 92.75 84 ILE A N 1
ATOM 607 C CA . ILE A 1 84 ? -21.693 17.108 7.083 1.00 92.75 84 ILE A CA 1
ATOM 608 C C . ILE A 1 84 ? -20.536 16.876 8.058 1.00 92.75 84 ILE A C 1
ATOM 610 O O . ILE A 1 84 ? -20.632 15.993 8.907 1.00 92.75 84 ILE A O 1
ATOM 614 N N . GLU A 1 85 ? -19.508 17.724 8.022 1.00 93.62 85 GLU A N 1
ATOM 615 C CA . GLU A 1 85 ? -18.350 17.629 8.916 1.00 93.62 85 GLU A CA 1
ATOM 616 C C . GLU A 1 85 ? -18.757 17.680 10.392 1.00 93.62 85 GLU A C 1
ATOM 618 O O . GLU A 1 85 ? -18.366 16.819 11.185 1.00 93.62 85 GLU A O 1
ATOM 623 N N . LYS A 1 86 ? -19.612 18.641 10.766 1.00 94.75 86 LYS A N 1
ATOM 624 C CA . LYS A 1 86 ? -20.095 18.777 12.147 1.00 94.75 86 LYS A CA 1
ATOM 625 C C . LYS A 1 86 ? -20.858 17.540 12.616 1.00 94.75 86 LYS A C 1
ATOM 627 O O . LYS A 1 86 ? -20.773 17.174 13.784 1.00 94.75 86 LYS A O 1
ATOM 632 N N . LYS A 1 87 ? -21.640 16.915 11.731 1.00 94.38 87 LYS A N 1
ATOM 633 C CA . LYS A 1 87 ? -22.405 15.710 12.068 1.00 94.38 87 LYS A CA 1
ATOM 634 C C . LYS A 1 87 ? -21.510 14.488 12.205 1.00 94.38 87 LYS A C 1
ATOM 636 O O . LYS A 1 87 ? -21.708 13.743 13.156 1.00 94.38 87 LYS A O 1
ATOM 641 N N . LEU A 1 88 ? -20.523 14.319 11.327 1.00 92.25 88 LEU A N 1
ATOM 642 C CA . LEU A 1 88 ? -19.574 13.208 11.407 1.00 92.25 88 LEU A CA 1
ATOM 643 C C . LEU A 1 88 ? -18.741 13.267 12.693 1.00 92.25 88 LEU A C 1
ATOM 645 O O . LEU A 1 88 ? -18.656 12.267 13.394 1.00 92.25 88 LEU A O 1
ATOM 649 N N . ASN A 1 89 ? -18.226 14.442 13.068 1.00 92.12 89 ASN A N 1
ATOM 650 C CA . ASN A 1 89 ? -17.443 14.610 14.302 1.00 92.12 89 ASN A CA 1
ATOM 651 C C . ASN A 1 89 ? -18.257 14.443 15.600 1.00 92.12 89 ASN A C 1
ATOM 653 O O . ASN A 1 89 ? -17.680 14.355 16.677 1.00 92.12 89 ASN A O 1
ATOM 657 N N . ALA A 1 90 ? -19.590 14.422 15.523 1.00 93.94 90 ALA A N 1
ATOM 658 C CA . ALA A 1 90 ? -20.451 14.187 16.680 1.00 93.94 90 ALA A CA 1
ATOM 659 C C . ALA A 1 90 ? -20.813 12.703 16.874 1.00 93.94 90 ALA A C 1
ATOM 661 O O . ALA A 1 90 ? -21.472 12.367 17.859 1.00 93.94 90 ALA A O 1
ATOM 662 N N . LEU A 1 91 ? -20.444 11.820 15.937 1.00 88.25 91 LEU A N 1
ATOM 663 C CA . LEU A 1 91 ? -20.746 10.394 16.035 1.00 88.25 91 LEU A CA 1
ATOM 664 C C . LEU A 1 91 ? -19.778 9.698 17.008 1.00 88.25 91 LEU A C 1
ATOM 666 O O . LEU A 1 91 ? -18.564 9.878 16.894 1.00 88.25 91 LEU A O 1
ATOM 670 N N . PRO A 1 92 ? -20.278 8.855 17.932 1.00 82.62 92 PRO A N 1
ATOM 671 C CA . PRO A 1 92 ? -19.422 8.027 18.772 1.00 82.62 92 PRO A CA 1
ATOM 672 C C . PRO A 1 92 ? -18.516 7.138 17.915 1.00 82.62 92 PRO A C 1
ATOM 674 O O . PRO A 1 92 ? -18.986 6.461 17.003 1.00 82.62 92 PRO A O 1
ATOM 677 N N . GLY A 1 93 ? -17.219 7.141 18.213 1.00 80.75 93 GLY A N 1
ATOM 678 C CA . GLY A 1 93 ? -16.218 6.370 17.471 1.00 80.75 93 GLY A CA 1
ATOM 679 C C . GLY A 1 93 ? -15.555 7.119 16.311 1.00 80.75 93 GLY A C 1
ATOM 680 O O . GLY A 1 93 ? -14.541 6.646 15.808 1.00 80.75 93 GLY A O 1
ATOM 681 N N . VAL A 1 94 ? -16.045 8.302 15.925 1.00 86.25 94 VAL A N 1
ATOM 682 C CA . VAL A 1 94 ? -15.334 9.178 14.983 1.00 86.25 94 VAL A CA 1
ATOM 683 C C . VAL A 1 94 ? -14.393 10.080 15.773 1.00 86.25 94 VAL A C 1
ATOM 685 O O . VAL A 1 94 ? -14.827 10.997 16.463 1.00 86.25 94 VAL A O 1
ATOM 688 N N . SER A 1 95 ? -13.090 9.817 15.681 1.00 84.94 95 SER A N 1
ATOM 689 C CA . SER A 1 95 ? -12.068 10.652 16.322 1.00 84.94 95 SER A CA 1
ATOM 690 C C . SER A 1 95 ? -11.923 12.007 15.628 1.00 84.94 95 SER A C 1
ATOM 692 O O . SER A 1 95 ? -11.702 13.022 16.287 1.00 84.94 95 SER A O 1
ATOM 694 N N . ARG A 1 96 ? -12.052 12.023 14.295 1.00 84.12 96 ARG A N 1
ATOM 695 C CA . ARG A 1 96 ? -12.010 13.224 13.462 1.00 84.12 96 ARG A CA 1
ATOM 696 C C . ARG A 1 96 ? -12.603 12.948 12.081 1.00 84.12 96 ARG A C 1
ATOM 698 O O . ARG A 1 96 ? -12.306 11.923 11.478 1.00 84.12 96 ARG A O 1
ATOM 705 N N . ALA A 1 97 ? -13.362 13.897 11.551 1.00 88.31 97 ALA A N 1
ATOM 706 C CA . ALA A 1 97 ? -13.777 13.946 10.153 1.00 88.31 97 ALA A CA 1
ATOM 707 C C . ALA A 1 97 ? -13.487 15.336 9.570 1.00 88.31 97 ALA A C 1
ATOM 709 O O . ALA A 1 97 ? -13.667 16.340 10.260 1.00 88.31 97 ALA A O 1
ATOM 710 N N . VAL A 1 98 ? -13.045 15.388 8.313 1.00 89.19 98 VAL A N 1
ATOM 711 C CA . VAL A 1 98 ? -12.806 16.627 7.556 1.00 89.19 98 VAL A CA 1
ATOM 712 C C . VAL A 1 98 ? -13.524 16.503 6.219 1.00 89.19 98 VAL A C 1
ATOM 714 O O . VAL A 1 98 ? -13.427 15.465 5.565 1.00 89.19 98 VAL A O 1
ATOM 717 N N . VAL A 1 99 ? -14.268 17.532 5.821 1.00 90.00 99 VAL A N 1
ATOM 718 C CA . VAL A 1 99 ? -15.084 17.517 4.604 1.00 90.00 99 VAL A CA 1
ATOM 719 C C . VAL A 1 99 ? -14.776 18.741 3.752 1.00 90.00 99 VAL A C 1
ATOM 721 O O . VAL A 1 99 ? -15.060 19.873 4.137 1.00 90.00 99 VAL A O 1
ATOM 724 N N . ASN A 1 100 ? -14.263 18.499 2.548 1.00 85.44 100 ASN A N 1
ATOM 725 C CA . ASN A 1 100 ? -13.947 19.540 1.572 1.00 85.44 100 ASN A CA 1
ATOM 726 C C . ASN A 1 100 ? -15.030 19.590 0.481 1.00 85.44 100 ASN A C 1
ATOM 728 O O . ASN A 1 100 ? -15.524 18.536 0.073 1.00 85.44 100 ASN A O 1
ATOM 732 N N . LEU A 1 101 ? -15.399 20.803 0.044 1.00 77.81 101 LEU A N 1
ATOM 733 C CA . LEU A 1 101 ? -16.254 21.038 -1.130 1.00 77.81 101 LEU A CA 1
ATOM 734 C C . LEU A 1 101 ? -15.418 21.002 -2.412 1.00 77.81 101 LEU A C 1
ATOM 736 O O . LEU A 1 101 ? -14.336 21.632 -2.398 1.00 77.81 101 LEU A O 1
#

Mean predicted aligned error: 11.6 Å

Sequence (101 aa):
MTCAACAARIEKGIARLPGVAAANVNLALERATVEYDDQLTSPEQIDQIIKKLGYEVIHPAALAAGHIDLKITGMTCAACSARIEKKLNALPGVSRAVVNL

Radius of gyration: 18.97 Å; Cα contacts (8 Å, |Δi|>4): 100; chains: 1; bounding box: 40×43×37 Å

Solvent-accessible surface area (backbone atoms only — not comparable to full-atom values): 6408 Å² total; per-residue (Å²): 138,91,49,74,69,55,37,54,49,47,24,60,54,50,51,69,44,59,51,40,79,44,47,46,52,44,71,93,73,76,40,76,50,73,45,64,36,77,92,62,39,50,74,67,58,50,45,50,51,42,42,74,73,74,41,86,80,83,78,70,86,57,78,48,96,91,46,81,86,80,90,80,82,88,64,84,46,70,71,48,24,53,53,52,26,58,53,47,46,67,38,90,90,43,91,73,57,86,55,83,118

Nearest PDB structures (foldseek):
  2qif-assembly1_A  TM=9.677E-01  e=1.885E-04  unclassified
  1oq6-assembly1_A  TM=8.694E-01  e=3.001E-05  Bacillus subtilis
  6ff2-assembly1_B  TM=9.700E-01  e=3.250E-04  Staphylococcus aureus subsp. aureus NCTC 8325
  3dxs-assembly1_X  TM=9.721E-01  e=6.418E-04  Arabidopsis thaliana
  2l3m-assembly1_A  TM=9.576E-01  e=1.907E-03  Bacillus anthracis str. Ames

Secondary structure (DSSP, 8-state):
---HHHHHHHHHHHTTSTTEEEEEEEGGGTEEEEEE-TTT--HHHHHHHHHHTT------TT-STT----PPSS--SHHHHHHHHHHHTTSTT-S------